Protein AF-A0A942V2N2-F1 (afdb_monomer)

Secondary structure (DSSP, 8-state):
-THHHHTTGGG--PPPHHHHHHHHHHHHHHHHHHHHHHHHHHHHHHHHHHHHHHHHHHHHHHHHHHTTS--TT-S-HHHHHHHHT--HHHHS-SSSSPPEEEEEETTEEEEEETTTTEEEESS--SSPPP--

Solvent-accessible surface area (backbone atoms only — not comparable to full-atom values): 7616 Å² total; per-residue (Å²): 122,71,72,68,61,65,62,64,67,79,69,68,84,68,86,50,71,65,61,53,51,54,52,52,53,53,51,50,57,51,46,68,60,47,51,61,55,51,52,52,52,50,47,54,49,24,43,55,48,36,39,52,32,28,46,52,52,27,53,49,48,31,50,36,32,77,71,66,77,42,56,73,79,57,76,64,46,58,60,58,40,42,76,75,77,42,58,71,83,57,62,52,47,66,40,73,83,50,46,64,39,60,48,51,54,93,69,43,37,38,20,19,54,22,89,93,45,54,49,30,17,87,66,53,64,96,66,82,76,82,85,117

InterPro domains:
  IPR012902 Prokaryotic N-terminal methylation site [PF07963] (10-34)
  IPR012902 Prokaryotic N-terminal methylation site [PS00409] (13-33)
  IPR012902 Prokaryotic N-terminal methylation site [TIGR02532] (13-35)
  IPR045584 Pilin-like [SSF54523] (15-105)

Mean predicted aligned error: 7.74 Å

Foldseek 3Di:
DVVVVVVVVVPPPDDDPVNVVVVVVVVVVCCVVVVVVVVVVQLVVLVVLLLVLQCVLQVLQLVCVVVVVDDQPDDPSVVSCCVPPDPPVSQQRSHAHFGWDWGADPSGIWIAGHDVHATSPPDHDPDDDPRD

Sequence (132 aa):
MIKAIQKRIKNNKGFTLVELIVVLAILGIIAAIAVPKFLDFQDDAAWKADIASAANIGKTAELAYANGDIDDTTTDILTELESKYLDNNQTTPQYGTNTFDVTITDGKAEIKYGSGGTVLYPNPPDDKPEKK

pLDDT: mean 88.45, std 10.59, range [57.34, 97.75]

Structure (mmCIF, N/CA/C/O backbone):
data_AF-A0A942V2N2-F1
#
_entry.id   AF-A0A942V2N2-F1
#
loop_
_atom_site.group_PDB
_atom_site.id
_atom_site.type_symbol
_atom_site.label_atom_id
_atom_site.label_alt_id
_atom_site.label_comp_id
_atom_site.label_asym_id
_atom_site.label_entity_id
_atom_site.label_seq_id
_atom_site.pdbx_PDB_ins_code
_atom_site.Cartn_x
_atom_site.Cartn_y
_atom_site.Cartn_z
_atom_site.occupancy
_atom_site.B_iso_or_equiv
_atom_site.auth_seq_id
_atom_site.auth_comp_id
_atom_site.auth_asym_id
_atom_site.auth_atom_id
_atom_site.pdbx_PDB_model_num
ATOM 1 N N . MET A 1 1 ? -10.787 34.588 58.202 1.00 57.72 1 MET A N 1
ATOM 2 C CA . MET A 1 1 ? -10.849 34.353 56.738 1.00 57.72 1 MET A CA 1
ATOM 3 C C . MET A 1 1 ? -10.826 32.869 56.334 1.00 57.72 1 MET A C 1
ATOM 5 O O . MET A 1 1 ? -11.382 32.541 55.298 1.00 57.72 1 MET A O 1
ATOM 9 N N . ILE A 1 2 ? -10.313 31.947 57.163 1.00 59.81 2 ILE A N 1
ATOM 10 C CA . ILE A 1 2 ? -10.222 30.499 56.849 1.00 59.81 2 ILE A CA 1
ATOM 11 C C . ILE A 1 2 ? -11.593 29.780 56.743 1.00 59.81 2 ILE A C 1
ATOM 13 O O . ILE A 1 2 ? -11.749 28.848 55.957 1.00 59.81 2 ILE A O 1
ATOM 17 N N . LYS A 1 3 ? -12.634 30.255 57.450 1.00 60.66 3 LYS A N 1
ATOM 18 C CA . LYS A 1 3 ? -13.981 29.636 57.444 1.00 60.66 3 LYS A CA 1
ATOM 19 C C . LYS A 1 3 ? -14.689 29.660 56.075 1.00 60.66 3 LYS A C 1
ATOM 21 O O . LYS A 1 3 ? -15.528 28.802 55.815 1.00 60.66 3 LYS A O 1
ATOM 26 N N . ALA A 1 4 ? -14.359 30.609 55.194 1.00 62.47 4 ALA A N 1
ATOM 27 C CA . ALA A 1 4 ? -14.981 30.717 53.869 1.00 62.47 4 ALA A CA 1
ATOM 28 C C . ALA A 1 4 ? -14.459 29.658 52.875 1.00 62.47 4 ALA A C 1
ATOM 30 O O . ALA A 1 4 ? -15.204 29.227 51.996 1.00 62.47 4 ALA A O 1
ATOM 31 N N . ILE A 1 5 ? -13.217 29.192 53.055 1.00 63.31 5 ILE A N 1
ATOM 32 C CA . ILE A 1 5 ? -12.590 28.154 52.221 1.00 63.31 5 ILE A CA 1
ATOM 33 C C . ILE A 1 5 ? -13.144 26.767 52.590 1.00 63.31 5 ILE A C 1
ATOM 35 O O . ILE A 1 5 ? -13.512 25.994 51.708 1.00 63.31 5 ILE A O 1
ATOM 39 N N . GLN A 1 6 ? -13.342 26.487 53.885 1.00 60.59 6 GLN A N 1
ATOM 40 C CA . GLN A 1 6 ? -13.939 25.226 54.361 1.00 60.59 6 GLN A CA 1
ATOM 41 C C . GLN A 1 6 ? -15.387 25.005 53.885 1.00 60.59 6 GLN A C 1
ATOM 43 O O . GLN A 1 6 ? -15.819 23.862 53.743 1.00 60.59 6 GLN A O 1
ATOM 48 N N . LYS A 1 7 ? -16.147 26.074 53.598 1.00 58.31 7 LYS A N 1
ATOM 49 C CA . LYS A 1 7 ? -17.544 25.962 53.139 1.00 58.31 7 LYS A CA 1
ATOM 50 C C . LYS A 1 7 ? -17.669 25.511 51.676 1.00 58.31 7 LYS A C 1
ATOM 52 O O . LYS A 1 7 ? -18.706 24.965 51.314 1.00 58.31 7 LYS A O 1
ATOM 57 N N . ARG A 1 8 ? -16.627 25.682 50.849 1.00 62.22 8 ARG A N 1
ATOM 58 C CA . ARG A 1 8 ? -16.652 25.295 49.424 1.00 62.22 8 ARG A CA 1
ATOM 59 C C . ARG A 1 8 ? -16.377 23.807 49.173 1.00 62.22 8 ARG A C 1
ATOM 61 O O . ARG A 1 8 ? -16.794 23.299 48.145 1.00 62.22 8 ARG A O 1
ATOM 68 N N . ILE A 1 9 ? -15.763 23.093 50.121 1.00 63.69 9 ILE A N 1
ATOM 69 C CA . ILE A 1 9 ? -15.426 21.660 49.976 1.00 63.69 9 ILE A CA 1
ATOM 70 C C . ILE A 1 9 ? -16.657 20.751 50.179 1.00 63.69 9 ILE A C 1
ATOM 72 O O . ILE A 1 9 ? -16.700 19.627 49.689 1.00 63.69 9 ILE A O 1
ATOM 76 N N . LYS A 1 10 ? -17.707 21.242 50.850 1.00 60.59 10 LYS A N 1
ATOM 77 C CA . LYS A 1 10 ? -18.897 20.449 51.210 1.00 60.59 10 LYS A CA 1
ATOM 78 C C . LYS A 1 10 ? -19.917 20.239 50.082 1.00 60.59 10 LYS A C 1
ATOM 80 O O . LYS A 1 10 ? -20.928 19.593 50.329 1.00 60.59 10 LYS A O 1
ATOM 85 N N . ASN A 1 11 ? -19.673 20.771 48.881 1.00 62.25 11 ASN A N 1
ATOM 86 C CA . ASN A 1 11 ? -20.603 20.666 47.749 1.00 62.25 11 ASN A CA 1
ATOM 87 C C . ASN A 1 11 ? -19.972 20.063 46.482 1.00 62.25 11 ASN A C 1
ATOM 89 O O . ASN A 1 11 ? -20.499 20.228 45.383 1.00 62.25 11 ASN A O 1
ATOM 93 N N . ASN A 1 12 ? -18.855 19.350 46.634 1.00 63.44 12 ASN A N 1
ATOM 94 C CA . ASN A 1 12 ? -18.261 18.579 45.551 1.00 63.44 12 ASN A CA 1
ATOM 95 C C . ASN A 1 12 ? -19.098 17.312 45.340 1.00 63.44 12 ASN A C 1
ATOM 97 O O . ASN A 1 12 ? -18.813 16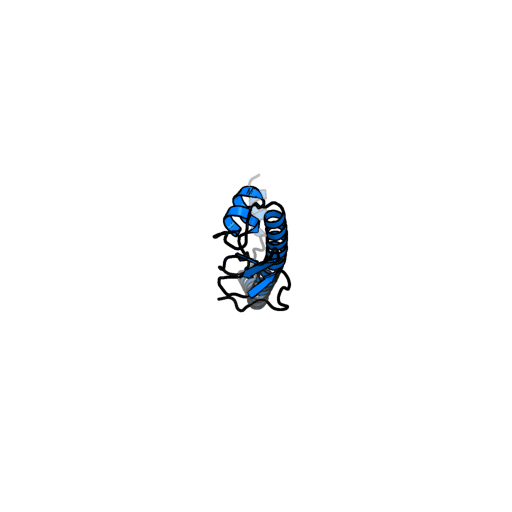.269 45.928 1.00 63.44 12 ASN A O 1
ATOM 101 N N . LYS A 1 13 ? -20.151 17.403 44.518 1.00 70.44 13 LYS A N 1
ATOM 102 C CA . LYS A 1 13 ? -20.762 16.226 43.888 1.00 70.44 13 LYS A CA 1
ATOM 103 C C . LYS A 1 13 ? -19.713 15.628 42.947 1.00 70.44 13 LYS A C 1
ATOM 105 O O . LYS A 1 13 ? -19.623 16.015 41.788 1.00 70.44 13 LYS A O 1
ATOM 110 N N . GLY A 1 14 ? -18.824 14.812 43.507 1.00 72.50 14 GLY A N 1
ATOM 111 C CA . GLY A 1 14 ? -17.799 14.100 42.757 1.00 72.50 14 GLY A CA 1
ATOM 112 C C . GLY A 1 14 ? -18.430 13.089 41.805 1.00 72.50 14 GLY A C 1
ATOM 113 O O . GLY A 1 14 ? -19.528 12.595 42.056 1.00 72.50 14 GLY A O 1
ATOM 114 N N . PHE A 1 15 ? -17.715 12.808 40.720 1.00 77.94 15 PHE A N 1
ATOM 115 C CA . PHE A 1 15 ? -18.056 11.781 39.743 1.00 77.94 15 PHE A CA 1
ATOM 116 C C . PHE A 1 15 ? -18.200 10.421 40.439 1.00 77.94 15 PHE A C 1
ATOM 118 O O . PHE A 1 15 ? -17.334 10.039 41.233 1.00 77.94 15 PHE A O 1
ATOM 125 N N . THR A 1 16 ? -19.288 9.697 40.189 1.00 89.38 16 THR A N 1
ATOM 126 C CA . THR A 1 16 ? -19.475 8.370 40.781 1.00 89.38 16 THR A CA 1
ATOM 127 C C . THR A 1 16 ? -18.671 7.326 40.004 1.00 89.38 16 THR A C 1
ATOM 129 O O . THR A 1 16 ? -18.497 7.417 38.790 1.00 89.38 16 THR A O 1
ATOM 132 N N . LEU A 1 17 ? -18.192 6.286 40.693 1.00 89.62 17 LEU A N 1
ATOM 133 C CA . LEU A 1 17 ? -17.523 5.163 40.022 1.00 89.62 17 LEU A CA 1
ATOM 134 C C . LEU A 1 17 ? -18.455 4.464 39.021 1.00 89.62 17 LEU A C 1
ATOM 136 O O . LEU A 1 17 ? -18.000 3.992 37.986 1.00 89.62 17 LEU A O 1
ATOM 140 N N . VAL A 1 18 ? -19.760 4.442 39.306 1.00 92.00 18 VAL A N 1
ATOM 141 C CA . VAL A 1 18 ? -20.771 3.852 38.420 1.00 92.00 18 VAL A CA 1
ATOM 142 C C . VAL A 1 18 ? -20.873 4.629 37.107 1.00 92.00 18 VAL A C 1
ATOM 144 O O . VAL A 1 18 ? -20.902 4.011 36.046 1.00 92.00 18 VAL A O 1
ATOM 147 N N . GLU A 1 19 ? -20.856 5.965 37.151 1.00 90.69 19 GLU A N 1
ATOM 148 C CA . GLU A 1 19 ? -20.846 6.798 35.940 1.00 90.69 19 GLU A CA 1
ATOM 149 C C . GLU A 1 19 ? -19.603 6.530 35.086 1.00 90.69 19 GLU A C 1
ATOM 151 O O . GLU A 1 19 ? -19.720 6.405 33.868 1.00 90.69 19 GLU A O 1
ATOM 156 N N . LEU A 1 20 ? -18.430 6.347 35.704 1.00 92.06 20 LEU A N 1
ATOM 157 C CA . LEU A 1 20 ? -17.214 6.000 34.961 1.00 92.06 20 LEU A CA 1
ATOM 158 C C . LEU A 1 20 ? -17.326 4.636 34.277 1.00 92.06 20 LEU A C 1
ATOM 160 O O . LEU A 1 20 ? -16.948 4.490 33.116 1.00 92.06 20 LEU A O 1
ATOM 164 N N . ILE A 1 21 ? -17.860 3.644 34.989 1.00 94.69 21 ILE A N 1
ATOM 165 C CA . ILE A 1 21 ? -17.986 2.273 34.487 1.00 94.69 21 ILE A CA 1
ATOM 166 C C . ILE A 1 21 ? -18.946 2.216 33.295 1.00 94.69 21 ILE A C 1
ATOM 168 O O . ILE A 1 21 ? -18.630 1.572 32.297 1.00 94.69 21 ILE A O 1
ATOM 172 N N . VAL A 1 22 ? -20.084 2.916 33.354 1.00 94.69 22 VAL A N 1
ATOM 173 C CA . VAL A 1 22 ? -21.046 2.950 32.238 1.00 94.69 22 VAL A CA 1
ATOM 174 C C . VAL A 1 22 ? -20.441 3.625 31.005 1.00 94.69 22 VAL A C 1
ATOM 176 O O . VAL A 1 22 ? -20.609 3.129 29.891 1.00 94.69 22 VAL A O 1
ATOM 179 N N . VAL A 1 23 ? -19.689 4.715 31.182 1.00 95.31 23 VAL A N 1
ATOM 180 C CA . VAL A 1 23 ? -19.012 5.397 30.067 1.00 95.31 23 VAL A CA 1
ATOM 181 C C . VAL A 1 23 ? -17.975 4.484 29.413 1.00 95.31 23 VAL A C 1
ATOM 183 O O . VAL A 1 23 ? -17.971 4.346 28.190 1.00 95.31 23 VAL A O 1
ATOM 186 N N . LEU A 1 24 ? -17.135 3.812 30.205 1.00 95.19 24 LEU A N 1
ATOM 187 C CA . LEU A 1 24 ? -16.146 2.864 29.684 1.00 95.19 24 LEU A CA 1
ATOM 188 C C . LEU A 1 24 ? -16.803 1.665 28.990 1.00 95.19 24 LEU A C 1
ATOM 190 O O . LEU A 1 24 ? -16.290 1.210 27.971 1.00 95.19 24 LEU A O 1
ATOM 194 N N . ALA A 1 25 ? -17.950 1.191 29.483 1.00 96.38 25 ALA A N 1
ATOM 195 C CA . ALA A 1 25 ? -18.703 0.121 28.834 1.00 96.38 25 ALA A CA 1
ATOM 196 C C . ALA A 1 25 ? -19.188 0.532 27.431 1.00 96.38 25 ALA A C 1
ATOM 198 O O . ALA A 1 25 ? -19.002 -0.220 26.475 1.00 96.38 25 ALA A O 1
ATOM 199 N N . ILE A 1 26 ? -19.746 1.739 27.278 1.00 97.06 26 ILE A N 1
ATOM 200 C CA . ILE A 1 26 ? -20.188 2.251 25.968 1.00 97.06 26 ILE A CA 1
ATOM 201 C C . ILE A 1 26 ? -18.989 2.486 25.039 1.00 97.06 26 ILE A C 1
ATOM 203 O O . ILE A 1 26 ? -19.019 2.063 23.882 1.00 97.06 26 ILE A O 1
ATOM 207 N N . LEU A 1 27 ? -17.916 3.113 25.539 1.00 97.06 27 LEU A N 1
AT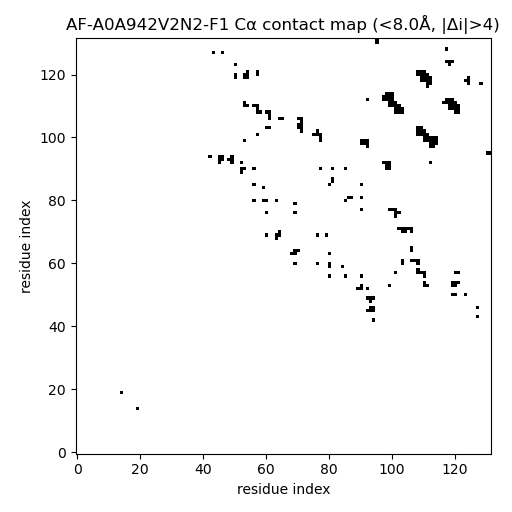OM 208 C CA . LEU A 1 27 ? -16.685 3.319 24.768 1.00 97.06 27 LEU A CA 1
ATOM 209 C C . LEU A 1 27 ? -16.075 1.989 24.308 1.00 97.06 27 LEU A C 1
ATOM 211 O O . LEU A 1 27 ? -15.619 1.903 23.172 1.00 97.06 27 LEU A O 1
ATOM 215 N N . GLY A 1 28 ? -16.121 0.947 25.143 1.00 97.50 28 GLY A N 1
ATOM 216 C CA . GLY A 1 28 ? -15.655 -0.394 24.794 1.00 97.50 28 GLY A CA 1
ATOM 217 C C . GLY A 1 28 ? -16.424 -1.006 23.621 1.00 97.50 28 GLY A C 1
ATOM 218 O O . GLY A 1 28 ? -15.808 -1.540 22.701 1.00 97.50 28 GLY A O 1
ATOM 219 N N . ILE A 1 29 ? -17.755 -0.870 23.601 1.00 97.44 29 ILE A N 1
ATOM 220 C CA . ILE A 1 29 ? -18.596 -1.369 22.499 1.00 97.44 29 ILE A CA 1
ATOM 221 C C . ILE A 1 29 ? -18.277 -0.630 21.193 1.00 97.44 29 ILE A C 1
ATOM 223 O O . ILE A 1 29 ? -18.115 -1.261 20.149 1.00 97.44 29 ILE A O 1
ATOM 227 N N . ILE A 1 30 ? -18.156 0.701 21.243 1.00 97.75 30 ILE A N 1
ATOM 228 C CA . ILE A 1 30 ? -17.830 1.505 20.056 1.00 97.75 30 ILE A CA 1
ATOM 229 C C . ILE A 1 30 ? -16.424 1.163 19.554 1.00 97.75 30 ILE A C 1
ATOM 231 O O . ILE A 1 30 ? -16.247 0.943 18.358 1.00 97.75 30 ILE A O 1
ATOM 235 N N . ALA A 1 31 ? -15.439 1.070 20.451 1.00 97.25 31 ALA A N 1
ATOM 236 C CA . ALA A 1 31 ? -14.061 0.744 20.100 1.00 97.25 31 ALA A CA 1
ATOM 237 C C . ALA A 1 31 ? -13.950 -0.630 19.422 1.00 97.25 31 ALA A C 1
ATOM 239 O O . ALA A 1 31 ? -13.245 -0.750 18.423 1.00 97.25 31 ALA A O 1
ATOM 240 N N . ALA A 1 32 ? -14.698 -1.634 19.893 1.00 96.75 32 ALA A N 1
ATOM 241 C CA . ALA A 1 32 ? -14.691 -2.974 19.305 1.00 96.75 32 ALA A CA 1
ATOM 242 C C . ALA A 1 32 ? -15.094 -2.990 17.817 1.00 96.75 32 ALA A C 1
ATOM 244 O O . ALA A 1 32 ? -14.571 -3.795 17.052 1.00 96.75 32 ALA A O 1
ATOM 245 N N . ILE A 1 33 ? -15.990 -2.093 17.392 1.00 96.31 33 ILE A N 1
ATOM 246 C CA . ILE A 1 33 ? -16.434 -1.983 15.991 1.00 96.31 33 ILE A CA 1
ATOM 247 C C . ILE A 1 33 ? -15.572 -0.980 15.211 1.00 96.31 33 ILE A C 1
ATOM 249 O O . ILE A 1 33 ? -15.296 -1.179 14.029 1.00 96.31 33 ILE A O 1
ATOM 253 N N . ALA A 1 34 ? -15.161 0.114 15.853 1.00 96.62 34 ALA A N 1
ATOM 254 C CA . ALA A 1 34 ? -14.441 1.204 15.206 1.00 96.62 34 ALA A CA 1
ATOM 255 C C . ALA A 1 34 ? -12.990 0.840 14.871 1.00 96.62 34 ALA A C 1
ATOM 257 O O . ALA A 1 34 ? -12.526 1.175 13.786 1.00 96.62 34 ALA A O 1
ATOM 258 N N . VAL A 1 35 ? -12.288 0.140 15.769 1.00 96.06 35 VAL A N 1
ATOM 259 C CA . VAL A 1 35 ? -10.876 -0.228 15.585 1.00 96.06 35 VAL A CA 1
ATOM 260 C C . VAL A 1 35 ? -10.640 -1.070 14.324 1.00 96.06 35 VAL A C 1
ATOM 262 O O . VAL A 1 35 ? -9.831 -0.631 13.511 1.00 96.06 35 VAL A O 1
ATOM 265 N N . PRO A 1 36 ? -11.324 -2.211 14.087 1.00 94.62 36 PRO A N 1
ATOM 266 C CA . PRO A 1 36 ? -11.070 -3.008 12.883 1.00 94.62 36 PRO A CA 1
ATOM 267 C C . PRO A 1 36 ? -11.359 -2.221 11.599 1.00 94.62 36 PRO A C 1
ATOM 269 O O . PRO A 1 36 ? -10.526 -2.192 10.702 1.00 94.62 36 PRO A O 1
ATOM 272 N N . LYS A 1 37 ? -12.468 -1.469 11.554 1.00 95.31 37 LYS A N 1
ATOM 273 C CA . LYS A 1 37 ? -12.797 -0.620 10.396 1.00 95.31 37 LYS A CA 1
ATOM 274 C C . LYS A 1 37 ? -11.750 0.459 10.134 1.00 95.31 37 LYS A C 1
ATOM 276 O O . LYS A 1 37 ? -11.444 0.765 8.989 1.00 95.31 37 LYS A O 1
ATOM 281 N N . PHE A 1 38 ? -11.222 1.068 11.192 1.00 95.50 38 PHE A N 1
ATOM 282 C CA . PHE A 1 38 ? -10.195 2.094 11.066 1.00 95.50 38 PHE A CA 1
ATOM 283 C C . PHE A 1 38 ? -8.864 1.520 10.562 1.00 95.50 38 PHE A C 1
ATOM 285 O O . PHE A 1 38 ? -8.154 2.197 9.822 1.00 95.50 38 PHE A O 1
ATOM 292 N N . LEU A 1 39 ? -8.525 0.282 10.929 1.00 93.69 39 LEU A N 1
ATOM 293 C CA . LEU A 1 39 ? -7.363 -0.419 10.375 1.00 93.69 39 LEU A CA 1
ATOM 294 C C . LEU A 1 39 ? -7.556 -0.714 8.881 1.00 93.69 39 LEU A C 1
ATOM 296 O O . LEU A 1 39 ? -6.668 -0.399 8.095 1.00 93.69 39 LEU A O 1
ATOM 300 N N . ASP A 1 40 ? -8.734 -1.196 8.476 1.00 92.44 40 ASP A N 1
ATOM 301 C CA . ASP A 1 40 ? -9.042 -1.440 7.059 1.00 92.44 40 ASP A CA 1
ATOM 302 C C . ASP A 1 40 ? -8.939 -0.160 6.215 1.00 92.44 40 ASP A C 1
ATOM 304 O O . ASP A 1 40 ? -8.351 -0.173 5.133 1.00 92.44 40 ASP A O 1
ATOM 308 N N . PHE A 1 41 ? -9.443 0.970 6.727 1.00 94.25 41 PHE A N 1
ATOM 309 C CA . PHE A 1 41 ? -9.339 2.260 6.039 1.00 94.25 41 PHE A CA 1
ATOM 310 C C . PHE A 1 41 ? -7.904 2.770 5.919 1.00 94.25 41 PHE A C 1
ATOM 312 O O . PHE A 1 41 ? -7.554 3.356 4.895 1.00 94.25 41 PHE A O 1
ATOM 319 N N . GLN A 1 42 ? -7.075 2.572 6.947 1.00 94.50 42 GLN A N 1
ATOM 320 C CA . GLN A 1 42 ? -5.652 2.909 6.864 1.00 94.50 42 GLN A CA 1
ATOM 321 C C . GLN A 1 42 ? -4.952 2.058 5.807 1.00 94.50 42 GLN A C 1
ATOM 323 O O . GLN A 1 42 ? -4.171 2.588 5.024 1.00 94.50 42 GLN A O 1
ATOM 328 N N . ASP A 1 43 ? -5.285 0.772 5.734 1.00 93.62 43 ASP A N 1
ATOM 329 C CA . ASP A 1 43 ? -4.730 -0.137 4.736 1.00 93.62 43 ASP A CA 1
ATOM 330 C C . ASP A 1 43 ? -5.135 0.249 3.311 1.00 93.62 43 ASP A C 1
ATOM 332 O O . ASP A 1 43 ? -4.299 0.233 2.411 1.00 93.62 43 ASP A O 1
ATOM 336 N N . ASP A 1 44 ? -6.395 0.634 3.099 1.00 93.31 44 ASP A N 1
ATOM 337 C CA . ASP A 1 44 ? -6.867 1.130 1.800 1.00 93.31 44 ASP A CA 1
ATOM 338 C C . ASP A 1 44 ? -6.185 2.443 1.402 1.00 93.31 44 ASP A C 1
ATOM 340 O O . ASP A 1 44 ? -5.870 2.659 0.230 1.00 93.31 44 ASP A O 1
ATOM 344 N N . ALA A 1 45 ? -5.965 3.337 2.368 1.00 95.06 45 ALA A N 1
ATOM 345 C CA . ALA A 1 45 ? -5.275 4.599 2.135 1.00 95.06 45 ALA A CA 1
ATOM 346 C C . ALA A 1 45 ? -3.802 4.369 1.774 1.00 95.06 45 ALA A C 1
ATOM 348 O O . ALA A 1 45 ? -3.323 4.945 0.797 1.00 95.06 45 ALA A O 1
ATOM 349 N N . ALA A 1 46 ? -3.117 3.496 2.515 1.00 94.38 46 ALA A N 1
ATOM 350 C CA . ALA A 1 46 ? -1.739 3.107 2.250 1.00 94.38 46 ALA A CA 1
ATOM 351 C C . ALA A 1 46 ? -1.600 2.461 0.864 1.00 94.38 46 ALA A C 1
ATOM 353 O O . ALA A 1 46 ? -0.739 2.855 0.084 1.00 94.38 46 ALA A O 1
ATOM 354 N N . TRP A 1 47 ? -2.512 1.556 0.501 1.00 94.56 47 TRP A N 1
ATOM 355 C CA . TRP A 1 47 ? -2.505 0.917 -0.815 1.00 94.56 47 TRP A CA 1
ATOM 356 C C . TRP A 1 47 ? -2.674 1.914 -1.968 1.00 94.56 47 TRP A C 1
ATOM 358 O O . TRP A 1 47 ? -1.950 1.872 -2.961 1.00 94.56 47 TRP A O 1
ATOM 368 N N . LYS A 1 48 ? -3.610 2.859 -1.838 1.00 94.38 48 LYS A N 1
ATOM 369 C CA . LYS A 1 48 ? -3.810 3.908 -2.849 1.00 94.38 48 LYS A CA 1
ATOM 370 C C . LYS A 1 48 ? -2.617 4.855 -2.946 1.00 94.38 48 LYS A C 1
ATOM 372 O O . LYS A 1 48 ? -2.307 5.317 -4.044 1.00 94.38 48 LYS A O 1
ATOM 377 N N . ALA A 1 49 ? -1.961 5.146 -1.822 1.00 94.31 49 ALA A N 1
ATOM 378 C CA . ALA A 1 49 ? -0.723 5.914 -1.816 1.00 94.31 49 ALA A CA 1
ATOM 379 C C . ALA A 1 49 ? 0.381 5.173 -2.582 1.00 94.31 49 ALA A C 1
ATOM 381 O O . ALA A 1 49 ? 1.051 5.786 -3.407 1.00 94.31 49 ALA A O 1
ATOM 382 N N . ASP A 1 50 ? 0.494 3.856 -2.404 1.00 94.94 50 ASP A N 1
ATOM 383 C CA . ASP A 1 50 ? 1.489 3.038 -3.100 1.00 94.94 50 ASP A CA 1
ATOM 384 C C . ASP A 1 50 ? 1.249 2.955 -4.605 1.00 94.94 50 ASP A C 1
ATOM 386 O O . ASP A 1 50 ? 2.202 3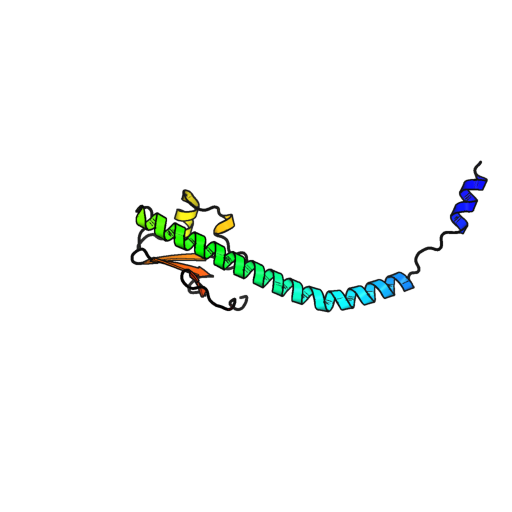.046 -5.373 1.00 94.94 50 ASP A O 1
ATOM 390 N N . ILE A 1 51 ? -0.009 2.873 -5.053 1.00 95.06 51 ILE A N 1
ATOM 391 C CA . ILE A 1 51 ? -0.348 2.977 -6.483 1.00 95.06 51 ILE A CA 1
ATOM 392 C C . ILE A 1 51 ? 0.130 4.320 -7.055 1.00 95.06 51 ILE A C 1
ATOM 394 O O . ILE A 1 51 ? 0.711 4.368 -8.141 1.00 95.06 51 ILE A O 1
ATOM 398 N N . ALA A 1 52 ? -0.096 5.420 -6.332 1.00 95.06 52 ALA A N 1
ATOM 399 C CA . ALA A 1 52 ? 0.340 6.742 -6.771 1.00 95.06 52 ALA A CA 1
ATOM 400 C C . ALA A 1 52 ? 1.875 6.863 -6.794 1.00 95.06 52 ALA A C 1
ATOM 402 O O . ALA A 1 52 ? 2.433 7.389 -7.759 1.00 95.06 52 ALA A O 1
ATOM 403 N N . SER A 1 53 ? 2.558 6.341 -5.773 1.00 95.19 53 SER A N 1
ATOM 404 C CA . SER A 1 53 ? 4.021 6.275 -5.716 1.00 95.19 53 SER A CA 1
ATOM 405 C C . SER A 1 53 ? 4.585 5.444 -6.865 1.00 95.19 53 SER A C 1
ATOM 407 O O . SER A 1 53 ? 5.449 5.926 -7.591 1.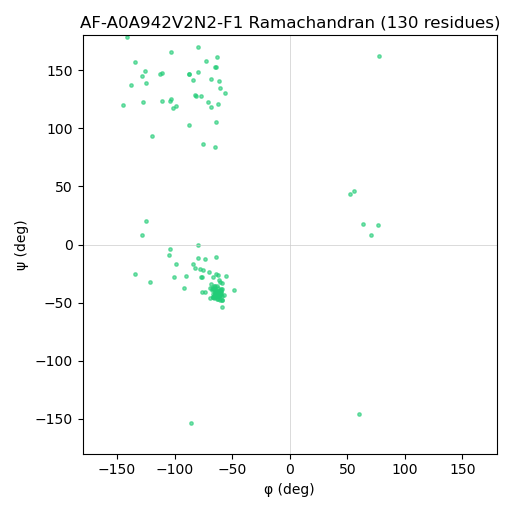00 95.19 53 SER A O 1
ATOM 409 N N . ALA A 1 54 ? 4.039 4.254 -7.118 1.00 95.81 54 ALA A N 1
ATOM 410 C CA . ALA A 1 54 ? 4.440 3.397 -8.229 1.00 95.81 54 ALA A CA 1
ATOM 411 C C . ALA A 1 54 ? 4.248 4.077 -9.590 1.00 95.81 54 ALA A C 1
ATOM 413 O O . ALA A 1 54 ? 5.109 3.962 -10.457 1.00 95.81 54 ALA A O 1
ATOM 414 N N . ALA A 1 55 ? 3.170 4.843 -9.778 1.00 95.81 55 ALA A N 1
ATOM 415 C CA . ALA A 1 55 ? 2.974 5.616 -11.001 1.00 95.81 55 ALA A CA 1
ATOM 416 C C . ALA A 1 55 ? 4.028 6.721 -11.184 1.00 95.81 55 ALA A C 1
ATOM 418 O O . ALA A 1 55 ? 4.449 6.986 -12.311 1.00 95.81 55 ALA A O 1
ATOM 419 N N . ASN A 1 56 ? 4.469 7.359 -10.098 1.00 95.12 56 ASN A N 1
ATOM 420 C CA . ASN A 1 56 ? 5.560 8.332 -10.149 1.00 95.12 56 ASN A CA 1
ATOM 421 C C . ASN A 1 56 ? 6.899 7.646 -10.447 1.00 95.12 56 ASN A C 1
ATOM 423 O O . ASN A 1 56 ? 7.612 8.097 -11.337 1.00 95.12 56 ASN A O 1
ATOM 427 N N . ILE A 1 57 ? 7.206 6.532 -9.771 1.00 95.56 57 ILE A N 1
ATOM 428 C CA . ILE A 1 57 ? 8.428 5.748 -10.007 1.00 95.56 57 ILE A CA 1
ATOM 429 C C . ILE A 1 57 ? 8.477 5.267 -11.460 1.00 95.56 57 ILE A C 1
ATOM 431 O O . ILE A 1 57 ?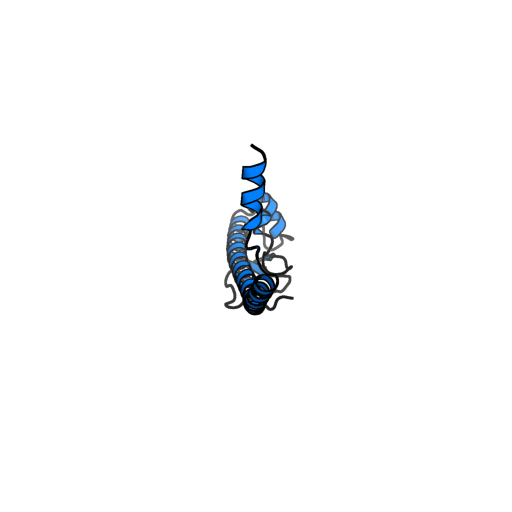 9.491 5.456 -12.121 1.00 95.56 57 ILE A O 1
ATOM 435 N N . GLY A 1 58 ? 7.380 4.703 -11.975 1.00 95.81 58 GLY A N 1
ATOM 436 C CA . GLY A 1 58 ? 7.290 4.200 -13.347 1.00 95.81 58 GLY A CA 1
ATOM 437 C C . GLY A 1 58 ? 7.572 5.283 -14.385 1.00 95.81 58 GLY A C 1
ATOM 438 O O . GLY A 1 58 ? 8.424 5.103 -15.250 1.00 95.81 58 GLY A O 1
ATOM 439 N N . LYS A 1 59 ? 6.945 6.457 -14.250 1.00 95.69 59 LYS A N 1
ATOM 440 C CA . LYS A 1 59 ? 7.211 7.599 -15.142 1.00 95.69 59 LYS A CA 1
ATOM 441 C C . LYS A 1 59 ? 8.650 8.091 -15.046 1.00 95.69 59 LYS A C 1
ATOM 443 O O . LYS A 1 59 ? 9.257 8.420 -16.059 1.00 95.69 59 LYS A O 1
ATOM 448 N N . THR A 1 60 ? 9.200 8.156 -13.839 1.00 95.75 60 THR A N 1
ATOM 449 C CA . THR A 1 60 ? 10.589 8.569 -13.632 1.00 95.75 60 THR A CA 1
ATOM 450 C C . THR A 1 60 ? 11.565 7.557 -14.227 1.00 95.75 60 THR A C 1
ATOM 452 O O . THR A 1 60 ? 12.551 7.966 -14.830 1.00 95.75 60 THR A O 1
ATOM 455 N N . ALA A 1 61 ? 11.272 6.257 -14.141 1.00 96.00 61 ALA A N 1
ATOM 456 C CA . ALA A 1 61 ? 12.053 5.210 -14.792 1.00 96.00 61 ALA A CA 1
ATOM 457 C C . ALA A 1 61 ? 12.033 5.365 -16.322 1.00 96.00 61 ALA A C 1
ATOM 459 O O . ALA A 1 61 ? 13.084 5.357 -16.955 1.00 96.00 61 ALA A O 1
ATOM 460 N N . GLU A 1 62 ? 10.861 5.590 -16.922 1.00 96.00 62 GLU A N 1
ATOM 461 C CA . GLU A 1 62 ? 10.741 5.842 -18.367 1.00 96.00 62 GLU A CA 1
ATOM 462 C C . GLU A 1 62 ? 11.535 7.086 -18.803 1.00 96.00 62 GLU A C 1
ATOM 464 O O . GLU A 1 62 ? 12.222 7.065 -19.825 1.00 96.00 62 GLU A O 1
ATOM 469 N N . LEU A 1 63 ? 11.495 8.164 -18.011 1.00 95.25 63 LEU A N 1
ATOM 470 C CA . LEU A 1 63 ? 12.287 9.370 -18.265 1.00 95.25 63 LEU A CA 1
ATOM 471 C C . LEU A 1 63 ? 13.793 9.116 -18.129 1.00 95.25 63 LEU A C 1
ATOM 473 O O . LEU A 1 63 ? 14.561 9.556 -18.982 1.00 95.25 63 LEU A O 1
ATOM 477 N N . ALA A 1 64 ? 14.222 8.398 -17.090 1.00 95.38 64 ALA A N 1
ATOM 478 C CA . ALA A 1 64 ? 15.623 8.043 -16.883 1.00 95.38 64 ALA A CA 1
ATOM 479 C C . ALA A 1 64 ? 16.157 7.168 -18.029 1.00 95.38 64 ALA A C 1
ATOM 481 O O . ALA A 1 64 ? 17.278 7.372 -18.489 1.00 95.38 64 ALA A O 1
ATOM 482 N N . TYR A 1 65 ? 15.335 6.257 -18.554 1.00 95.44 65 TYR A N 1
ATOM 483 C CA . TYR A 1 65 ? 15.675 5.461 -19.731 1.00 95.44 65 TYR A CA 1
ATOM 484 C C . TYR A 1 65 ? 15.814 6.321 -20.984 1.00 95.44 65 TYR A C 1
ATOM 486 O O . TYR A 1 65 ? 16.797 6.209 -21.712 1.00 95.44 65 TYR A O 1
ATOM 494 N N . ALA A 1 66 ? 14.869 7.236 -21.218 1.00 95.12 66 ALA A N 1
ATOM 495 C CA . ALA A 1 66 ? 14.942 8.164 -22.344 1.00 95.12 66 ALA A CA 1
ATOM 496 C C . ALA A 1 66 ? 16.183 9.076 -22.281 1.00 95.12 66 ALA A C 1
ATOM 498 O O . ALA A 1 66 ? 16.722 9.457 -23.321 1.00 95.12 66 ALA A O 1
ATOM 499 N N . ASN A 1 67 ? 16.655 9.393 -21.072 1.00 94.00 67 ASN A N 1
ATOM 500 C CA . ASN A 1 67 ? 17.891 10.143 -20.839 1.00 94.00 67 ASN A CA 1
ATOM 501 C C . ASN A 1 67 ? 19.165 9.284 -20.959 1.00 94.00 67 ASN A C 1
ATOM 503 O O . ASN A 1 67 ? 20.261 9.842 -21.020 1.00 94.00 67 ASN A O 1
ATOM 507 N N . GLY A 1 68 ? 19.041 7.954 -21.009 1.00 92.62 68 GLY A N 1
ATOM 508 C CA . GLY A 1 68 ? 20.165 7.015 -21.025 1.00 92.62 68 GLY A CA 1
ATOM 509 C C . GLY A 1 68 ? 20.833 6.805 -19.662 1.00 92.62 68 GLY A C 1
ATOM 510 O O . GLY A 1 68 ? 21.959 6.318 -19.616 1.00 92.62 68 GLY A O 1
ATOM 511 N N . ASP A 1 69 ? 20.173 7.184 -18.562 1.00 92.12 69 ASP A N 1
ATOM 512 C CA . ASP A 1 69 ? 20.666 6.954 -17.197 1.00 92.12 69 ASP A CA 1
ATOM 513 C C . ASP A 1 69 ? 20.470 5.511 -16.728 1.00 92.12 69 ASP A C 1
ATOM 515 O O . ASP A 1 69 ? 21.221 5.040 -15.877 1.00 92.12 69 ASP A O 1
ATOM 519 N N . ILE A 1 70 ? 19.457 4.832 -17.267 1.00 93.94 70 ILE A N 1
ATOM 520 C CA . ILE A 1 70 ? 19.171 3.417 -17.025 1.00 93.94 70 ILE A CA 1
ATOM 521 C C . ILE A 1 70 ? 18.875 2.722 -18.354 1.00 93.94 70 ILE A C 1
ATOM 523 O O . ILE A 1 70 ? 18.453 3.357 -19.321 1.00 93.94 70 ILE A O 1
ATOM 527 N N . ASP A 1 71 ? 19.052 1.410 -18.388 1.00 92.62 71 ASP A N 1
ATOM 528 C CA . ASP A 1 71 ? 18.739 0.550 -19.526 1.00 92.62 71 ASP A CA 1
ATOM 529 C C . ASP A 1 71 ? 18.135 -0.792 -19.075 1.00 92.62 71 ASP A C 1
ATOM 531 O O . ASP A 1 71 ? 18.010 -1.070 -17.881 1.00 92.62 71 ASP A O 1
ATOM 535 N N . ASP A 1 72 ? 17.789 -1.649 -20.038 1.00 88.75 72 ASP A N 1
ATOM 536 C CA . ASP A 1 72 ? 17.178 -2.966 -19.795 1.00 88.75 72 ASP A CA 1
ATOM 537 C C . ASP A 1 72 ? 18.099 -3.945 -19.028 1.00 88.75 72 ASP A C 1
ATOM 539 O O . ASP A 1 72 ? 17.659 -5.014 -18.604 1.00 88.75 72 ASP A O 1
ATOM 543 N N . THR A 1 73 ? 19.385 -3.616 -18.863 1.00 88.62 73 THR A N 1
ATOM 544 C CA . THR A 1 73 ? 20.378 -4.436 -18.147 1.00 88.62 73 THR A CA 1
ATOM 545 C C . THR A 1 73 ? 20.723 -3.893 -16.763 1.00 88.62 73 THR A C 1
ATOM 547 O O . THR A 1 73 ? 21.393 -4.570 -15.978 1.00 88.62 73 THR A O 1
ATOM 550 N N . THR A 1 74 ? 20.257 -2.684 -16.451 1.00 86.00 74 THR A N 1
ATOM 551 C CA . THR A 1 74 ? 20.514 -2.009 -15.185 1.00 86.00 74 THR A CA 1
ATOM 552 C C . THR A 1 74 ? 19.913 -2.824 -14.047 1.00 86.00 74 THR A C 1
ATOM 554 O O . THR A 1 74 ? 18.716 -3.098 -14.003 1.00 86.00 74 THR A O 1
ATOM 557 N N . THR A 1 75 ? 20.771 -3.234 -13.117 1.00 84.62 75 THR A N 1
ATOM 558 C CA . THR A 1 75 ? 20.352 -3.895 -11.877 1.00 84.62 75 THR A CA 1
ATOM 559 C C . THR A 1 75 ? 20.056 -2.825 -10.828 1.00 84.62 75 THR A C 1
ATOM 561 O O . THR A 1 75 ? 20.697 -1.779 -10.832 1.00 84.62 75 THR A O 1
ATOM 564 N N . ASP A 1 76 ? 19.086 -3.073 -9.949 1.00 87.75 76 ASP A N 1
ATOM 565 C CA . ASP A 1 76 ? 18.690 -2.157 -8.869 1.00 87.75 76 ASP A CA 1
ATOM 566 C C . ASP A 1 76 ? 18.291 -0.752 -9.351 1.00 87.75 76 ASP A C 1
ATOM 568 O O . ASP A 1 76 ? 18.661 0.266 -8.765 1.00 87.75 76 ASP A O 1
ATOM 572 N N . ILE A 1 77 ? 17.470 -0.699 -10.407 1.00 91.00 77 ILE A N 1
ATOM 573 C CA . ILE A 1 77 ? 16.946 0.550 -10.987 1.00 91.00 77 ILE A CA 1
ATOM 574 C C . ILE A 1 77 ? 16.376 1.475 -9.907 1.00 91.00 77 ILE A C 1
ATOM 576 O O . ILE A 1 77 ? 16.596 2.680 -9.962 1.00 91.00 77 ILE A O 1
ATOM 580 N N . LEU A 1 78 ? 15.680 0.933 -8.901 1.00 90.12 78 LEU A N 1
ATOM 581 C CA . LEU A 1 78 ? 15.102 1.748 -7.834 1.00 90.12 78 LEU A CA 1
ATOM 582 C C . LEU A 1 78 ? 16.161 2.598 -7.114 1.00 90.12 78 LEU A C 1
ATOM 584 O O . LEU A 1 78 ? 15.933 3.784 -6.902 1.00 90.12 78 LEU A O 1
ATOM 588 N N . THR A 1 79 ? 17.329 2.033 -6.807 1.00 90.06 79 THR A N 1
ATOM 589 C CA . THR A 1 79 ? 18.421 2.755 -6.139 1.00 90.06 79 THR A CA 1
ATOM 590 C C . THR A 1 79 ? 19.028 3.833 -7.037 1.00 90.06 79 THR A C 1
ATOM 592 O O . THR A 1 79 ? 19.337 4.927 -6.564 1.00 90.06 79 THR A O 1
ATOM 595 N N . GLU A 1 80 ? 19.157 3.574 -8.339 1.00 90.62 80 GLU A N 1
ATOM 596 C CA . GLU A 1 80 ? 19.636 4.583 -9.294 1.00 90.62 80 GLU A CA 1
ATOM 597 C C . GLU A 1 80 ? 18.655 5.764 -9.393 1.00 90.62 80 GLU A C 1
ATOM 599 O O . GLU A 1 80 ? 19.060 6.931 -9.402 1.00 90.62 80 GLU A O 1
ATOM 604 N N . LEU A 1 81 ? 17.349 5.476 -9.389 1.00 91.38 81 LEU A N 1
ATOM 605 C CA . LEU A 1 81 ? 16.311 6.505 -9.383 1.00 91.38 81 LEU A CA 1
ATOM 606 C C . LEU A 1 81 ? 16.283 7.286 -8.064 1.00 91.38 81 LEU A C 1
ATOM 608 O O . LEU A 1 81 ? 16.138 8.504 -8.103 1.00 91.38 81 LEU A O 1
ATOM 612 N N . GLU A 1 82 ? 16.469 6.637 -6.913 1.00 91.81 82 GLU A N 1
ATOM 613 C CA . GLU A 1 82 ? 16.607 7.309 -5.609 1.00 91.81 82 GLU A CA 1
ATOM 614 C C . GLU A 1 82 ? 17.814 8.251 -5.568 1.00 91.81 82 GLU A C 1
ATOM 616 O O . GLU A 1 82 ? 17.746 9.346 -5.019 1.00 91.81 82 GLU A O 1
ATOM 621 N N . SER A 1 83 ? 18.937 7.862 -6.172 1.00 88.44 83 SER A N 1
ATOM 622 C CA . SER A 1 83 ? 20.138 8.697 -6.132 1.00 88.44 83 SER A CA 1
ATOM 623 C C . SER A 1 83 ? 20.018 9.976 -6.965 1.00 88.44 83 SER A C 1
ATOM 625 O O . SER A 1 83 ? 20.774 10.921 -6.723 1.00 88.44 83 SER A O 1
ATOM 627 N N . LYS A 1 84 ? 19.143 10.003 -7.976 1.00 87.81 84 LYS A N 1
ATOM 628 C CA . LYS A 1 84 ? 19.112 11.072 -8.989 1.00 87.81 84 LYS A CA 1
ATOM 629 C C . LYS A 1 84 ? 17.787 11.823 -9.075 1.00 87.81 84 LYS A C 1
ATOM 631 O O . LYS A 1 84 ? 17.791 13.006 -9.410 1.00 87.81 84 LYS A O 1
ATOM 636 N N . TYR A 1 85 ? 16.672 11.150 -8.810 1.00 91.12 85 TYR A N 1
ATOM 637 C CA . TYR A 1 85 ? 15.347 11.619 -9.211 1.00 91.12 85 TYR A CA 1
ATOM 638 C C . TYR A 1 85 ? 14.270 11.516 -8.128 1.00 91.12 85 TYR A C 1
ATOM 640 O O . TYR A 1 85 ? 13.292 12.260 -8.198 1.00 91.12 85 TYR A O 1
ATOM 648 N N . LEU A 1 86 ? 14.409 10.605 -7.166 1.00 90.75 86 LEU A N 1
ATOM 649 C CA . LEU A 1 86 ? 13.370 10.278 -6.190 1.00 90.75 86 LEU A CA 1
ATOM 650 C C . LEU A 1 86 ? 13.875 10.398 -4.754 1.00 90.75 86 LEU A C 1
ATOM 652 O O . LEU A 1 86 ? 15.026 10.102 -4.462 1.00 90.75 86 LEU A O 1
ATOM 656 N N . ASP A 1 87 ? 12.976 10.752 -3.839 1.00 86.06 87 ASP A N 1
ATOM 657 C CA . ASP A 1 87 ? 13.247 10.674 -2.404 1.00 86.06 87 ASP A CA 1
ATOM 658 C C . ASP A 1 87 ? 12.896 9.279 -1.865 1.00 86.06 87 ASP A C 1
ATOM 660 O O . ASP A 1 87 ? 11.897 8.678 -2.269 1.00 86.06 87 ASP A O 1
ATOM 664 N N . ASN A 1 88 ? 13.639 8.801 -0.863 1.00 75.44 88 ASN A N 1
ATOM 665 C CA . ASN A 1 88 ? 13.408 7.497 -0.215 1.00 75.44 88 ASN A CA 1
ATOM 666 C C . ASN A 1 88 ? 11.980 7.307 0.346 1.00 75.44 88 ASN A C 1
ATOM 668 O O . ASN A 1 88 ? 11.459 6.196 0.448 1.00 75.44 88 ASN A O 1
ATOM 672 N N . ASN A 1 89 ? 11.323 8.409 0.707 1.00 76.81 89 ASN A N 1
ATOM 673 C CA . ASN A 1 89 ? 9.963 8.416 1.229 1.00 76.81 89 ASN A CA 1
ATOM 674 C C . ASN A 1 89 ? 8.913 8.139 0.135 1.00 76.81 89 ASN A C 1
ATOM 676 O O . ASN A 1 89 ? 7.750 7.903 0.446 1.00 76.81 89 ASN A O 1
ATOM 680 N N . GLN A 1 90 ? 9.302 8.188 -1.143 1.00 79.44 90 GLN A N 1
ATOM 681 C CA . GLN A 1 90 ? 8.449 7.866 -2.290 1.00 79.44 90 GLN A CA 1
ATOM 682 C C . GLN A 1 90 ? 8.672 6.442 -2.813 1.00 79.44 90 GLN A C 1
ATOM 684 O O . GLN A 1 90 ? 7.823 5.924 -3.532 1.00 79.44 90 GLN A O 1
ATOM 689 N N . THR A 1 91 ? 9.784 5.806 -2.449 1.00 85.31 91 THR A N 1
ATOM 690 C CA . THR A 1 91 ? 10.193 4.476 -2.929 1.00 85.31 91 THR A CA 1
ATOM 691 C C . THR A 1 91 ? 9.967 3.362 -1.913 1.00 85.31 91 THR A C 1
ATOM 693 O O . THR A 1 91 ? 10.143 2.186 -2.227 1.00 85.31 91 THR A O 1
ATOM 696 N N . THR A 1 92 ? 9.511 3.714 -0.712 1.00 89.62 92 THR A N 1
ATOM 697 C CA . THR A 1 92 ? 9.112 2.751 0.313 1.00 89.62 92 THR A CA 1
ATOM 698 C C . THR A 1 92 ? 7.589 2.593 0.307 1.00 89.62 92 THR A C 1
ATOM 700 O O . THR A 1 92 ? 6.888 3.582 0.545 1.00 89.62 92 THR A O 1
ATOM 703 N N . PRO A 1 93 ? 7.052 1.385 0.057 1.00 91.31 93 PRO A N 1
ATOM 704 C CA . PRO A 1 93 ? 5.621 1.136 0.171 1.00 91.31 93 PRO A CA 1
ATOM 705 C C . PRO A 1 93 ? 5.104 1.368 1.597 1.00 91.31 93 PRO A C 1
ATOM 707 O O . PRO A 1 93 ? 5.753 1.010 2.580 1.00 91.31 93 PRO A O 1
ATOM 710 N N . GLN A 1 94 ? 3.919 1.960 1.711 1.00 91.88 94 GLN A N 1
ATOM 711 C CA . GLN A 1 94 ? 3.212 2.185 2.972 1.00 91.88 94 GLN A CA 1
ATOM 712 C C . GLN A 1 94 ? 2.284 1.020 3.322 1.00 91.88 94 GLN A C 1
ATOM 714 O O . GLN A 1 94 ? 1.974 0.796 4.495 1.00 91.88 94 GLN A O 1
ATOM 719 N N . TYR A 1 95 ? 1.801 0.286 2.320 1.00 92.12 95 TYR A N 1
ATOM 720 C CA . TYR A 1 95 ? 1.007 -0.912 2.515 1.00 92.12 95 TYR A CA 1
ATOM 721 C C . TYR A 1 95 ? 1.930 -2.095 2.809 1.00 92.12 95 TYR A C 1
ATOM 723 O O . TYR A 1 95 ? 2.846 -2.387 2.045 1.00 92.12 95 TYR A O 1
ATOM 731 N N . GLY A 1 96 ? 1.668 -2.823 3.897 1.00 8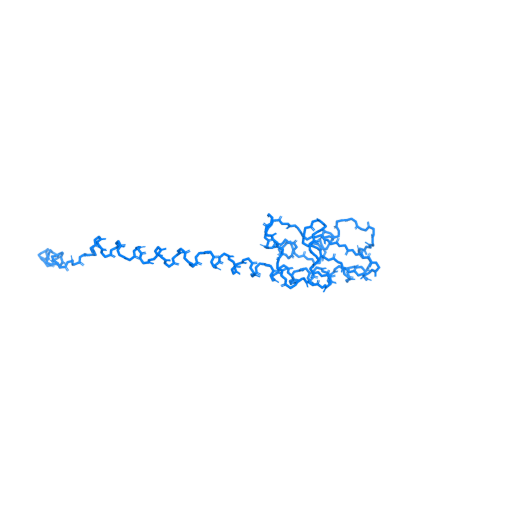9.00 96 GLY A N 1
ATOM 732 C CA . GLY A 1 96 ? 2.410 -4.040 4.255 1.00 89.00 96 GLY A CA 1
ATOM 733 C C . GLY A 1 96 ? 3.913 -3.810 4.472 1.00 89.00 96 GLY A C 1
ATOM 734 O O . GLY A 1 96 ? 4.311 -2.789 5.021 1.00 89.00 96 GLY A O 1
ATOM 735 N N . THR A 1 97 ? 4.738 -4.793 4.104 1.00 87.94 97 THR A N 1
ATOM 736 C CA . THR A 1 97 ? 6.196 -4.803 4.364 1.00 87.94 97 THR A CA 1
ATOM 737 C C . THR A 1 97 ? 7.043 -5.083 3.119 1.00 87.94 97 THR A C 1
ATOM 739 O O . THR A 1 97 ? 8.250 -5.296 3.230 1.00 87.94 97 THR A O 1
ATOM 742 N N . ASN A 1 98 ? 6.426 -5.115 1.934 1.00 90.75 98 ASN A N 1
ATOM 743 C CA . ASN A 1 98 ? 7.138 -5.366 0.681 1.00 90.75 98 ASN A CA 1
ATOM 744 C C . ASN A 1 98 ? 7.845 -4.102 0.166 1.00 90.75 98 ASN A C 1
ATOM 746 O O . ASN A 1 98 ? 7.622 -3.000 0.660 1.00 90.75 98 ASN A O 1
ATOM 750 N N . THR A 1 99 ? 8.682 -4.279 -0.854 1.00 91.50 99 THR A N 1
ATOM 751 C CA . THR A 1 99 ? 9.377 -3.219 -1.599 1.00 91.50 99 THR A CA 1
ATOM 752 C C . THR A 1 99 ? 8.715 -2.969 -2.952 1.00 91.50 99 THR A C 1
ATOM 754 O O . THR A 1 99 ? 7.919 -3.790 -3.414 1.00 91.50 99 THR A O 1
ATOM 757 N N . PHE A 1 100 ? 9.043 -1.853 -3.609 1.00 93.56 100 PHE A N 1
ATOM 758 C CA . PHE A 1 100 ? 8.771 -1.724 -5.039 1.00 93.56 100 PHE A CA 1
ATOM 759 C C . PHE A 1 100 ? 9.876 -2.409 -5.840 1.00 93.56 100 PHE A C 1
ATOM 761 O O . PHE A 1 100 ? 11.052 -2.106 -5.663 1.00 93.56 100 PHE A O 1
ATOM 768 N N . ASP A 1 101 ? 9.490 -3.284 -6.758 1.00 92.81 101 ASP A N 1
ATOM 769 C CA . ASP A 1 101 ? 10.405 -3.879 -7.724 1.00 92.81 101 ASP A CA 1
ATOM 770 C C . ASP A 1 101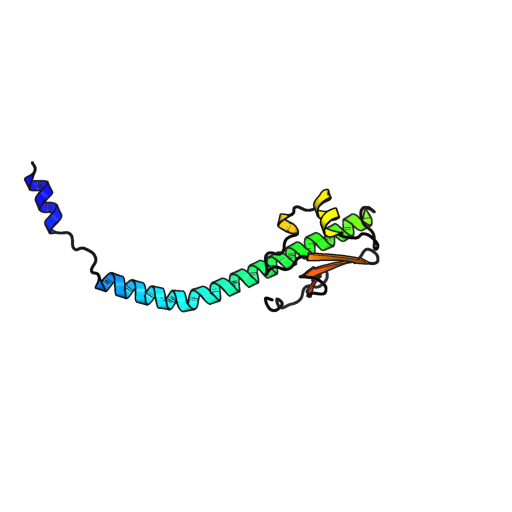 ? 10.217 -3.160 -9.060 1.00 92.81 101 ASP A C 1
ATOM 772 O O . ASP A 1 101 ? 9.122 -3.162 -9.632 1.00 92.81 101 ASP A O 1
ATOM 776 N N . VAL A 1 102 ? 11.281 -2.508 -9.531 1.00 93.81 102 VAL A N 1
ATOM 777 C CA . VAL A 1 102 ? 11.282 -1.695 -10.753 1.00 93.81 102 VAL A CA 1
ATOM 778 C C . VAL A 1 102 ? 11.963 -2.467 -11.868 1.00 93.81 102 VAL A C 1
ATOM 780 O O . VAL A 1 102 ? 13.118 -2.866 -11.737 1.00 93.81 102 VAL A O 1
ATOM 783 N N . THR A 1 103 ? 11.264 -2.634 -12.984 1.00 93.69 103 THR A N 1
ATOM 784 C CA . THR A 1 103 ? 11.824 -3.214 -14.207 1.00 93.69 103 THR A CA 1
ATOM 785 C C . THR A 1 103 ? 11.543 -2.302 -15.388 1.00 93.69 103 THR A C 1
ATOM 787 O O . THR A 1 103 ? 10.498 -1.654 -15.438 1.00 93.69 103 THR A O 1
ATOM 790 N N . ILE A 1 104 ? 12.478 -2.241 -16.332 1.00 94.31 104 ILE A N 1
ATOM 791 C CA . ILE A 1 104 ? 12.283 -1.571 -17.613 1.00 94.31 104 ILE A CA 1
ATOM 792 C C . ILE A 1 104 ? 12.572 -2.558 -18.734 1.00 94.31 104 ILE A C 1
ATOM 794 O O . ILE A 1 104 ? 13.465 -3.399 -18.627 1.00 94.31 104 ILE A O 1
ATOM 798 N N . THR A 1 105 ? 11.753 -2.532 -19.776 1.00 93.56 105 THR A N 1
ATOM 799 C CA . THR A 1 105 ? 11.951 -3.369 -20.960 1.00 93.56 105 THR A CA 1
ATOM 800 C C . THR A 1 105 ? 11.516 -2.581 -22.176 1.00 93.56 105 THR A C 1
ATOM 802 O O . THR A 1 105 ? 10.353 -2.179 -22.259 1.00 93.56 105 THR A O 1
ATOM 805 N N . ASP A 1 106 ? 12.439 -2.354 -23.112 1.00 91.12 106 ASP A N 1
ATOM 806 C CA . ASP A 1 106 ? 12.178 -1.576 -24.329 1.00 91.12 106 ASP A CA 1
ATOM 807 C C . ASP A 1 106 ? 11.564 -0.196 -24.004 1.00 91.12 106 ASP A C 1
ATOM 809 O O . ASP A 1 106 ? 10.559 0.235 -24.575 1.00 91.12 106 ASP A O 1
ATOM 813 N N . GLY A 1 107 ? 12.119 0.462 -22.979 1.00 90.38 107 GLY A N 1
ATOM 814 C CA . GLY A 1 107 ? 11.697 1.788 -22.517 1.00 90.38 107 GLY A CA 1
ATOM 815 C C . GLY A 1 107 ? 10.338 1.851 -21.816 1.00 90.38 107 GLY A C 1
ATOM 816 O O . GLY A 1 107 ? 9.857 2.947 -21.537 1.00 90.38 107 GLY A O 1
ATOM 817 N N . LYS A 1 108 ? 9.707 0.710 -21.517 1.00 94.25 108 LYS A N 1
ATOM 818 C CA . LYS A 1 108 ? 8.455 0.643 -20.748 1.00 94.25 108 LYS A CA 1
ATOM 819 C C . LYS A 1 108 ? 8.737 0.191 -19.327 1.00 94.25 108 LYS A C 1
ATOM 821 O O . LYS A 1 108 ? 9.296 -0.888 -19.131 1.00 94.25 108 LYS A O 1
ATOM 826 N N . ALA A 1 109 ? 8.331 0.997 -18.351 1.00 95.88 109 ALA A N 1
ATOM 827 C CA . ALA A 1 109 ? 8.497 0.650 -16.950 1.00 95.88 109 ALA A CA 1
ATOM 828 C C . ALA A 1 109 ? 7.356 -0.246 -16.452 1.00 95.88 109 ALA A C 1
ATOM 830 O O . ALA A 1 109 ? 6.182 -0.034 -16.760 1.00 95.88 109 ALA A O 1
ATOM 831 N N . GLU A 1 110 ? 7.708 -1.210 -15.612 1.00 95.38 110 GLU A N 1
ATOM 832 C CA . GLU A 1 110 ? 6.784 -2.020 -14.833 1.00 95.38 110 GLU A CA 1
ATOM 833 C C . GLU A 1 110 ? 7.210 -1.958 -13.366 1.00 95.38 110 GLU A C 1
ATOM 835 O O . GLU A 1 110 ? 8.349 -2.289 -13.021 1.00 95.38 110 GLU A O 1
ATOM 840 N N . ILE A 1 111 ? 6.287 -1.507 -12.512 1.00 95.12 111 ILE A N 1
ATOM 841 C CA . ILE A 1 111 ? 6.503 -1.414 -11.066 1.00 95.12 111 ILE A CA 1
ATOM 842 C C . ILE A 1 111 ? 5.628 -2.455 -10.383 1.00 95.12 111 ILE A C 1
ATOM 844 O O . ILE A 1 111 ? 4.405 -2.446 -10.552 1.00 95.12 111 ILE A O 1
ATOM 848 N N . LYS A 1 112 ? 6.240 -3.332 -9.590 1.00 93.94 112 LYS A N 1
ATOM 849 C CA . LYS A 1 112 ? 5.553 -4.361 -8.803 1.00 93.94 112 LYS A CA 1
ATOM 850 C C . LYS A 1 112 ? 5.635 -4.070 -7.314 1.00 93.94 112 LYS A C 1
ATOM 852 O O . LYS A 1 112 ? 6.629 -3.549 -6.827 1.00 93.94 112 LYS A O 1
ATOM 857 N N . TYR A 1 113 ? 4.594 -4.458 -6.591 1.00 92.88 113 TYR A N 1
ATOM 858 C CA . TYR A 1 113 ? 4.595 -4.532 -5.137 1.00 92.88 113 TYR A CA 1
ATOM 859 C C . TYR A 1 113 ? 5.122 -5.903 -4.690 1.00 92.88 113 TYR A C 1
ATOM 861 O O . TYR A 1 113 ? 4.399 -6.902 -4.758 1.00 92.88 113 TYR A O 1
ATOM 869 N N . GLY A 1 114 ? 6.377 -5.942 -4.243 1.00 87.94 114 GLY A N 1
ATOM 870 C CA . GLY A 1 114 ? 7.124 -7.141 -3.869 1.00 87.94 114 GLY A CA 1
ATOM 871 C C . GLY A 1 114 ? 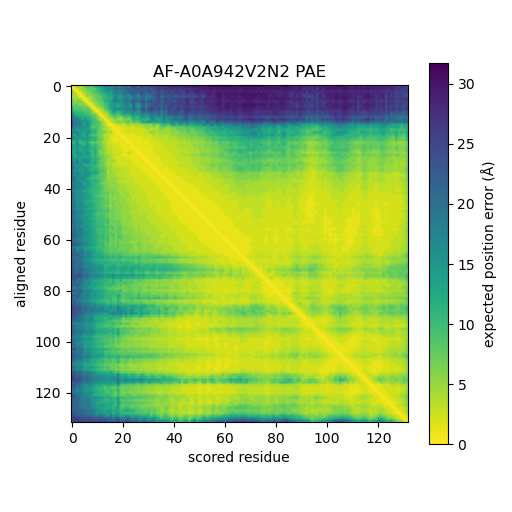7.663 -7.938 -5.060 1.00 87.94 114 GLY A C 1
ATOM 872 O O . GLY A 1 114 ? 7.191 -7.817 -6.194 1.00 87.94 114 GLY A O 1
ATOM 873 N N . SER A 1 115 ? 8.635 -8.810 -4.782 1.00 82.75 115 SER A N 1
ATOM 874 C CA . SER A 1 115 ? 9.301 -9.590 -5.827 1.00 82.75 115 SER A CA 1
ATOM 875 C C . SER A 1 115 ? 8.394 -10.622 -6.479 1.00 82.75 115 SER A C 1
ATOM 877 O O . SER A 1 115 ? 7.844 -11.506 -5.821 1.00 82.75 115 SER A O 1
ATOM 879 N N . GLY A 1 116 ? 8.192 -10.460 -7.792 1.00 79.12 116 GLY A N 1
ATOM 880 C CA . GLY A 1 116 ? 7.198 -11.217 -8.558 1.00 79.12 116 GLY A CA 1
ATOM 881 C C . GLY A 1 116 ? 5.750 -10.950 -8.127 1.00 79.12 116 GLY A C 1
ATOM 882 O O . GLY A 1 116 ? 4.876 -11.769 -8.405 1.00 79.12 116 GLY A O 1
ATOM 883 N N . GLY A 1 117 ? 5.506 -9.852 -7.411 1.00 86.50 117 GLY A N 1
ATOM 884 C CA . GLY A 1 117 ? 4.211 -9.518 -6.841 1.00 86.50 117 GLY A CA 1
ATOM 885 C C . GLY A 1 117 ? 3.288 -8.770 -7.800 1.00 86.50 117 GLY A C 1
ATOM 886 O O . GLY A 1 117 ? 3.350 -8.913 -9.022 1.00 86.50 117 GLY A O 1
ATOM 887 N N . THR A 1 118 ? 2.386 -7.982 -7.223 1.00 91.00 118 THR A N 1
ATOM 888 C CA . THR A 1 118 ? 1.283 -7.354 -7.957 1.00 91.00 118 THR A CA 1
ATOM 889 C C . THR A 1 118 ? 1.774 -6.150 -8.749 1.00 91.00 118 THR A C 1
ATOM 891 O O . THR A 1 118 ? 2.406 -5.262 -8.183 1.00 91.00 118 THR A O 1
ATOM 894 N N . VAL A 1 119 ? 1.470 -6.099 -10.046 1.00 94.50 119 VAL A N 1
ATOM 895 C CA . VAL A 1 119 ? 1.835 -4.970 -10.914 1.00 94.50 119 VAL A CA 1
ATOM 896 C C . VAL A 1 119 ? 0.990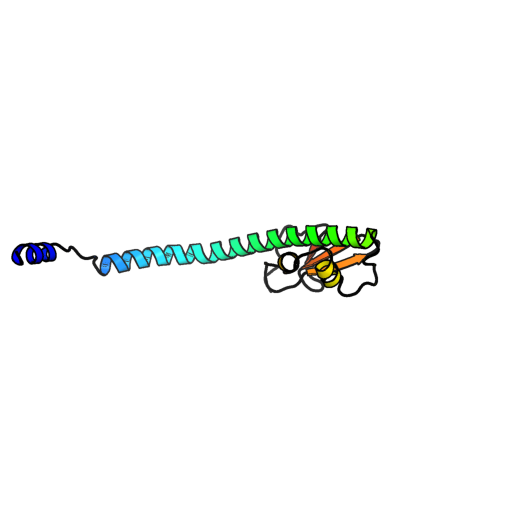 -3.751 -10.554 1.00 94.50 119 VAL A C 1
ATOM 898 O O . VAL A 1 119 ? -0.230 -3.817 -10.608 1.00 94.50 119 VAL A O 1
ATOM 901 N N . LEU A 1 120 ? 1.636 -2.643 -10.202 1.00 94.75 120 LEU A N 1
ATOM 902 C CA . LEU A 1 120 ? 0.996 -1.369 -9.862 1.00 94.75 120 LEU A CA 1
ATOM 903 C C . LEU A 1 120 ? 1.032 -0.358 -11.005 1.00 94.75 120 LEU A C 1
ATOM 905 O O . LEU A 1 120 ? 0.171 0.511 -11.103 1.00 94.75 120 LEU A O 1
ATOM 909 N N . TYR A 1 121 ? 2.043 -0.457 -11.858 1.00 95.69 121 TYR A N 1
ATOM 910 C CA . TYR A 1 121 ? 2.215 0.394 -13.024 1.00 95.69 121 TYR A CA 1
ATOM 911 C C . TYR A 1 121 ? 2.658 -0.478 -14.204 1.00 95.69 121 TYR A C 1
ATOM 913 O O . TYR A 1 121 ? 3.509 -1.346 -13.999 1.00 95.69 121 TYR A O 1
ATOM 921 N N . PRO A 1 122 ? 2.107 -0.275 -15.417 1.00 93.88 122 PRO A N 1
ATOM 922 C CA . PRO A 1 122 ? 1.241 0.845 -15.813 1.00 93.88 122 PRO A CA 1
ATOM 923 C C . PRO A 1 122 ? -0.247 0.675 -15.483 1.00 93.88 122 PRO A C 1
ATOM 925 O O . PRO A 1 122 ? -0.983 1.659 -15.486 1.00 93.88 122 PRO A O 1
ATOM 928 N N . ASN A 1 123 ? -0.696 -0.547 -15.199 1.00 93.56 123 ASN A N 1
ATOM 929 C CA . ASN A 1 123 ? -2.104 -0.848 -14.956 1.00 93.56 123 ASN A CA 1
ATOM 930 C C . ASN A 1 123 ? -2.292 -1.427 -13.544 1.00 93.56 123 ASN A C 1
ATOM 932 O O . ASN A 1 123 ? -2.121 -2.638 -13.382 1.00 93.56 123 ASN A O 1
ATOM 936 N N . PRO A 1 124 ? -2.600 -0.591 -12.533 1.00 92.62 124 PRO A N 1
ATOM 937 C CA . PRO A 1 124 ? -2.810 -1.063 -11.169 1.00 92.62 124 PRO A CA 1
ATOM 938 C C . PRO A 1 124 ? -4.029 -1.993 -11.084 1.00 92.62 124 PRO A C 1
ATOM 940 O O . PRO A 1 124 ? -4.961 -1.858 -11.881 1.00 92.62 124 PRO A O 1
ATOM 943 N N . PRO A 1 125 ? -4.053 -2.926 -10.119 1.00 90.69 125 PRO A N 1
ATOM 944 C CA . PRO A 1 125 ? -5.210 -3.775 -9.876 1.00 90.69 125 PRO A CA 1
ATOM 945 C C . PRO A 1 125 ? -6.337 -2.975 -9.212 1.00 90.69 125 PRO A C 1
ATOM 947 O O . PRO A 1 125 ? -6.093 -1.974 -8.531 1.00 90.69 125 PRO A O 1
ATOM 950 N N . ASP A 1 126 ? -7.566 -3.468 -9.348 1.00 87.69 126 ASP A N 1
ATOM 951 C CA . ASP A 1 126 ? -8.729 -2.876 -8.678 1.00 87.69 126 ASP A CA 1
ATOM 952 C C . ASP A 1 126 ? -8.681 -3.083 -7.154 1.00 87.69 126 ASP A C 1
ATOM 954 O O . ASP A 1 126 ? -9.018 -2.181 -6.385 1.00 87.69 126 ASP A O 1
ATOM 958 N N . ASP A 1 127 ? -8.199 -4.252 -6.723 1.00 87.25 127 ASP A N 1
ATOM 959 C CA . ASP A 1 127 ? -8.161 -4.663 -5.322 1.00 87.25 127 ASP A CA 1
ATOM 960 C C . ASP A 1 127 ? -6.727 -4.771 -4.791 1.00 87.25 127 ASP A C 1
ATOM 962 O O . ASP A 1 127 ? -5.790 -5.153 -5.501 1.00 87.25 127 ASP A O 1
ATOM 966 N N . LYS A 1 128 ? -6.559 -4.456 -3.501 1.00 87.62 128 LYS A N 1
ATOM 967 C CA . LYS A 1 128 ? -5.291 -4.664 -2.794 1.00 87.62 128 LYS A CA 1
ATOM 968 C C . LYS A 1 128 ? -5.008 -6.163 -2.631 1.00 87.62 128 LYS A C 1
ATOM 970 O O . LYS A 1 128 ? -5.945 -6.925 -2.377 1.00 87.62 128 LYS A O 1
ATOM 975 N N . PRO A 1 129 ? -3.744 -6.607 -2.745 1.00 85.00 129 PRO A N 1
ATOM 976 C CA . PRO A 1 129 ? -3.389 -7.992 -2.473 1.00 85.00 129 PRO A CA 1
ATOM 977 C C . PRO A 1 129 ? -3.661 -8.327 -1.005 1.00 85.00 129 PRO A C 1
ATOM 979 O O . PRO A 1 129 ? -3.750 -7.440 -0.160 1.00 85.00 129 PRO A O 1
ATOM 982 N N . GLU A 1 130 ? -3.763 -9.614 -0.679 1.00 78.69 130 GLU A N 1
ATOM 983 C CA . GLU A 1 130 ? -3.809 -10.020 0.723 1.00 78.69 130 GLU A CA 1
ATOM 984 C C . GLU A 1 130 ? -2.524 -9.585 1.435 1.00 78.69 130 GLU A C 1
ATOM 986 O O . GLU A 1 130 ? -1.412 -9.761 0.923 1.00 78.69 130 GLU A O 1
ATOM 991 N N . LYS A 1 131 ? -2.691 -9.011 2.629 1.00 68.06 131 LYS A N 1
ATOM 992 C CA . LYS A 1 131 ? -1.582 -8.608 3.492 1.00 68.06 131 LYS A CA 1
ATOM 993 C C . LYS A 1 131 ? -0.821 -9.876 3.892 1.00 68.06 131 LYS A C 1
ATOM 995 O O . LYS A 1 131 ? -1.342 -10.673 4.671 1.00 68.06 131 LYS A O 1
ATOM 1000 N N . LYS A 1 132 ? 0.358 -10.086 3.304 1.00 57.34 132 LYS A N 1
ATOM 1001 C CA . LYS A 1 132 ? 1.275 -11.164 3.697 1.00 57.34 132 LYS A CA 1
ATOM 1002 C C . LYS A 1 132 ? 2.030 -10.803 4.968 1.00 57.34 132 LYS A C 1
ATOM 1004 O O . LYS A 1 132 ? 2.376 -9.609 5.118 1.00 57.34 132 LYS A O 1
#

Organism: NCBI:txid2683708

Radius of gyration: 27.1 Å; Cα contacts (8 Å, |Δi|>4): 137; chains: 1; bounding box: 42×46×82 Å